Protein AF-P0CH43-F1 (afdb_monomer_lite)

Sequence (79 aa):
DCAKEGEVCSWGKKCCDLDNFYCPMEFIPHCKKYKPYVPVTTNCAKEGEVCGWGSKCCHGLDCPLAFIPYCEKYRGRND

pLDDT: mean 84.89, std 11.04, range [45.41, 93.5]

Radius of gyration: 18.97 Å; chains: 1; bounding box: 44×26×48 Å

Organism: Cyriopagopus schmidti (NCBI:txid29017)

Secondary structure (DSSP, 8-state):
--BPTTSB-SSS--BS-TTTEE--SSSS-B-EEPPP---GGGSPBPTTSB-SSS-PBPTTEE--SSSS-B-EE-S----

Structure (mmCIF, N/CA/C/O backbone):
data_AF-P0CH43-F1
#
_entry.id   AF-P0CH43-F1
#
loop_
_atom_site.group_PDB
_atom_site.id
_atom_site.type_symbol
_atom_site.label_atom_id
_atom_site.label_alt_id
_atom_site.label_comp_id
_atom_site.label_asym_id
_atom_site.label_entity_id
_atom_site.label_seq_id
_atom_site.pdbx_PDB_ins_code
_atom_site.Cartn_x
_atom_site.Cartn_y
_atom_site.Cartn_z
_atom_site.occupancy
_atom_site.B_iso_or_equiv
_atom_site.auth_seq_id
_atom_site.auth_comp_id
_atom_site.auth_asym_id
_atom_site.auth_atom_id
_atom_site.pdbx_PDB_model_num
ATOM 1 N N . ASP A 1 1 ? 10.748 12.060 -26.637 1.00 84.31 1 ASP A N 1
ATOM 2 C CA . ASP A 1 1 ? 11.514 11.103 -25.823 1.00 84.31 1 ASP A CA 1
ATOM 3 C C . ASP A 1 1 ? 10.831 10.959 -24.465 1.00 84.31 1 ASP A C 1
ATOM 5 O O . ASP A 1 1 ? 10.320 11.958 -23.966 1.00 84.31 1 ASP A O 1
ATOM 9 N N . CYS A 1 2 ? 10.722 9.750 -23.922 1.00 89.19 2 CYS A N 1
ATOM 10 C CA . CYS A 1 2 ? 10.042 9.475 -22.652 1.00 89.19 2 CYS A CA 1
ATOM 11 C C . CYS A 1 2 ? 10.868 8.488 -21.822 1.00 89.19 2 CYS A C 1
ATOM 13 O O . CYS A 1 2 ? 11.670 7.743 -22.376 1.00 89.19 2 CYS A O 1
ATOM 15 N N . ALA A 1 3 ? 10.682 8.510 -20.504 1.00 89.12 3 ALA A N 1
ATOM 16 C CA . ALA A 1 3 ? 11.356 7.616 -19.571 1.00 89.12 3 ALA A CA 1
ATOM 17 C C . ALA A 1 3 ? 10.593 6.283 -19.468 1.00 89.12 3 ALA A C 1
ATOM 19 O O . ALA A 1 3 ? 9.388 6.262 -19.192 1.00 89.12 3 ALA A O 1
ATOM 20 N N . LYS A 1 4 ? 11.284 5.169 -19.715 1.00 92.38 4 LYS A N 1
ATOM 21 C CA . LYS A 1 4 ? 10.776 3.804 -19.524 1.00 92.38 4 LYS A CA 1
ATOM 22 C C . LYS A 1 4 ? 10.757 3.431 -18.040 1.00 92.38 4 LYS A C 1
ATOM 24 O O . LYS A 1 4 ? 11.282 4.154 -17.196 1.00 92.38 4 LYS A O 1
ATOM 29 N N . GLU A 1 5 ? 10.160 2.285 -17.719 1.00 91.06 5 GLU A N 1
ATOM 30 C CA . GLU A 1 5 ? 10.207 1.707 -16.371 1.00 91.06 5 GLU A CA 1
ATOM 31 C C . GLU A 1 5 ? 11.649 1.651 -15.841 1.00 91.06 5 GLU A C 1
ATOM 33 O O . GLU A 1 5 ? 12.540 1.121 -16.501 1.00 91.06 5 GLU A O 1
ATOM 38 N N . GLY A 1 6 ? 11.876 2.228 -14.658 1.00 90.00 6 GLY A N 1
ATOM 39 C CA . GLY A 1 6 ? 13.197 2.302 -14.031 1.00 90.00 6 GLY A CA 1
ATOM 40 C C . GLY A 1 6 ? 14.104 3.441 -14.517 1.00 90.00 6 GLY A C 1
ATOM 41 O O . GLY A 1 6 ? 15.136 3.678 -13.893 1.00 90.00 6 GLY A O 1
ATOM 42 N N . GLU A 1 7 ? 13.742 4.198 -15.555 1.00 92.62 7 GLU A N 1
ATOM 43 C CA . GLU A 1 7 ? 14.492 5.396 -15.957 1.00 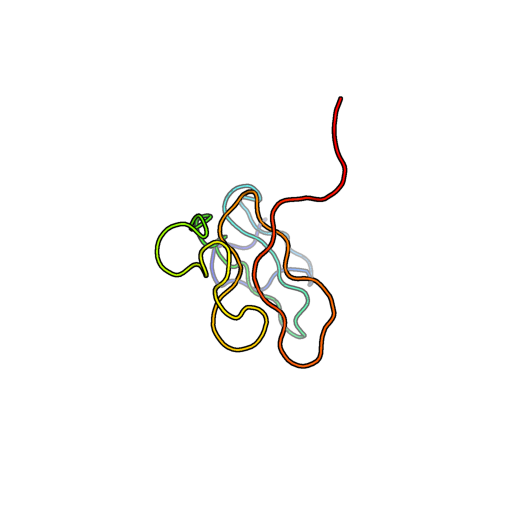92.62 7 GLU A CA 1
ATOM 44 C C . GLU A 1 7 ? 14.106 6.619 -15.119 1.00 92.62 7 GLU A C 1
ATOM 46 O O . GLU A 1 7 ? 12.983 6.721 -14.614 1.00 92.62 7 GLU A O 1
ATOM 51 N N . VAL A 1 8 ? 15.046 7.561 -14.979 1.00 91.25 8 VAL A N 1
ATOM 52 C CA . VAL A 1 8 ? 14.832 8.805 -14.230 1.00 91.25 8 VAL A CA 1
ATOM 53 C C . VAL A 1 8 ? 13.803 9.679 -14.946 1.00 91.25 8 VAL A C 1
ATOM 55 O O . VAL A 1 8 ? 13.914 9.962 -16.140 1.00 91.25 8 VAL A O 1
ATOM 58 N N . CYS A 1 9 ? 12.810 10.130 -14.193 1.00 92.12 9 CYS A N 1
ATOM 59 C CA . CYS A 1 9 ? 11.765 11.043 -14.629 1.00 92.12 9 CYS A CA 1
ATOM 60 C C . CYS A 1 9 ? 11.921 12.417 -13.949 1.00 92.12 9 CYS A C 1
ATOM 62 O O . CYS A 1 9 ? 12.851 12.639 -13.179 1.00 92.12 9 CYS A O 1
ATOM 64 N N . SER A 1 10 ? 11.043 13.380 -14.255 1.00 85.88 10 SER A N 1
ATOM 65 C CA . SER A 1 10 ? 11.030 14.763 -13.721 1.00 85.88 10 SER A CA 1
ATOM 66 C C . SER A 1 10 ? 12.175 15.671 -14.210 1.00 85.88 10 SER A C 1
ATOM 68 O O . SER A 1 10 ? 11.939 16.817 -14.584 1.00 85.88 10 SER A O 1
ATOM 70 N N . TRP A 1 11 ? 13.395 15.152 -14.355 1.00 81.94 11 TRP A N 1
ATOM 71 C CA . TRP A 1 11 ? 14.600 15.903 -14.738 1.00 81.94 11 TRP A CA 1
ATOM 72 C C . TRP A 1 11 ? 14.746 16.065 -16.267 1.00 81.94 11 TRP A C 1
ATOM 74 O O . TRP A 1 11 ? 15.842 15.986 -16.814 1.00 81.94 11 TRP A O 1
ATOM 84 N N . GLY A 1 12 ? 13.629 16.242 -16.981 1.00 82.44 12 GLY A N 1
ATOM 85 C CA . GLY A 1 12 ? 13.604 16.455 -18.438 1.00 82.44 12 GLY A CA 1
ATOM 86 C C . GLY A 1 12 ? 12.829 15.411 -19.246 1.00 82.44 12 GLY A C 1
ATOM 87 O O . GLY A 1 12 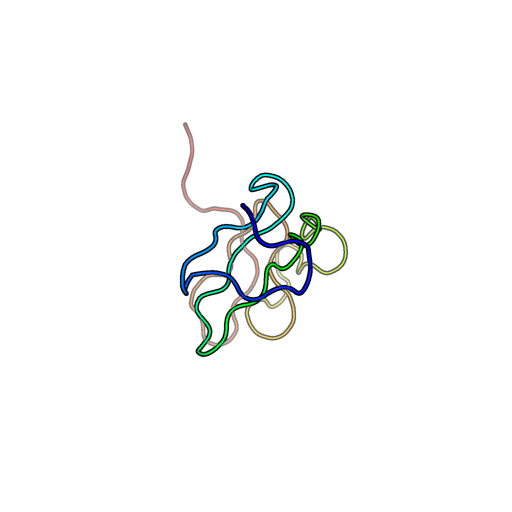? 12.555 15.638 -20.423 1.00 82.44 12 GLY A O 1
ATOM 88 N N . LYS A 1 13 ? 12.413 14.294 -18.634 1.00 86.94 13 LYS A N 1
ATOM 89 C CA . LYS A 1 13 ? 11.525 13.305 -19.266 1.00 86.94 13 LYS A CA 1
ATOM 90 C C . LYS A 1 13 ? 10.360 12.945 -18.351 1.00 86.94 13 LYS A C 1
ATOM 92 O O . LYS A 1 13 ? 10.512 12.813 -17.137 1.00 86.94 13 LYS A O 1
ATOM 97 N N . LYS A 1 14 ? 9.186 12.762 -18.955 1.00 90.81 14 LYS A N 1
ATOM 98 C CA . LYS A 1 14 ? 8.026 12.129 -18.314 1.00 90.81 14 LYS A CA 1
ATOM 99 C C . LYS A 1 14 ? 8.028 10.632 -18.607 1.00 90.81 14 LYS A C 1
ATOM 101 O O . LYS A 1 14 ? 8.594 10.214 -19.619 1.00 90.81 14 LYS A O 1
ATOM 106 N N . CYS A 1 15 ? 7.374 9.850 -17.756 1.00 92.06 15 CYS A N 1
ATOM 107 C CA . CYS A 1 15 ? 7.170 8.431 -18.021 1.00 92.06 15 CYS A CA 1
ATOM 108 C C . CYS A 1 15 ? 6.395 8.227 -19.327 1.00 92.06 15 CYS A C 1
ATOM 110 O O . CYS A 1 15 ? 5.539 9.044 -19.673 1.00 92.06 15 CYS A O 1
ATOM 112 N N . CYS A 1 16 ? 6.734 7.174 -20.070 1.00 92.12 16 CYS A N 1
ATOM 113 C CA . CYS A 1 16 ? 6.122 6.903 -21.372 1.00 92.12 16 CYS A CA 1
ATOM 114 C C . CYS A 1 16 ? 4.614 6.654 -21.282 1.00 92.12 16 CYS A C 1
ATOM 116 O O . CYS A 1 16 ? 3.865 7.179 -22.100 1.00 92.12 16 CYS A O 1
ATOM 118 N N . ASP A 1 17 ? 4.189 5.882 -20.286 1.00 89.88 17 ASP A N 1
ATOM 119 C CA . ASP A 1 17 ? 2.808 5.452 -20.107 1.00 89.88 17 ASP A CA 1
ATOM 120 C C . ASP A 1 17 ? 2.326 5.869 -18.715 1.00 89.88 17 ASP A C 1
ATOM 122 O O . ASP A 1 17 ? 2.723 5.288 -17.707 1.00 89.88 17 ASP A O 1
ATOM 126 N N . LEU A 1 18 ? 1.516 6.924 -18.675 1.00 87.94 18 LEU A N 1
ATOM 127 C CA . LEU A 1 18 ? 1.003 7.504 -17.435 1.00 87.94 18 LEU A CA 1
ATOM 128 C C . LEU A 1 18 ? -0.156 6.696 -16.835 1.00 87.94 18 LEU A C 1
ATOM 130 O O . LEU A 1 18 ? -0.516 6.956 -15.692 1.00 87.94 18 LEU A O 1
ATOM 134 N N . ASP A 1 19 ? -0.714 5.723 -17.562 1.00 86.81 19 ASP A N 1
ATOM 135 C CA . ASP A 1 19 ? -1.716 4.801 -17.020 1.00 86.81 19 ASP A CA 1
ATOM 136 C C . ASP A 1 19 ? -1.056 3.715 -16.163 1.00 86.81 19 ASP A C 1
ATOM 138 O O . ASP A 1 19 ? -1.595 3.302 -15.136 1.00 86.81 19 ASP A O 1
ATOM 142 N N . ASN A 1 2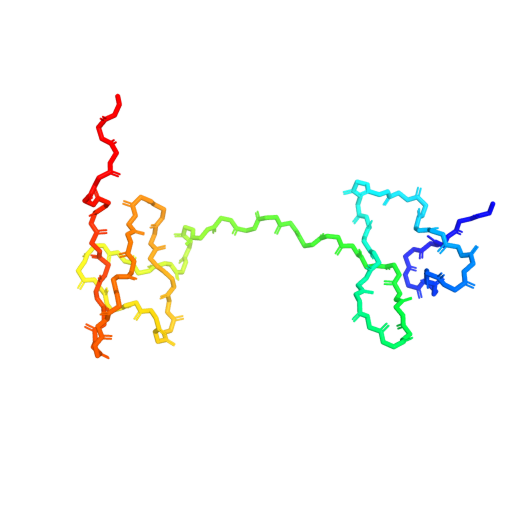0 ? 0.140 3.264 -16.556 1.00 88.75 20 ASN A N 1
ATOM 143 C CA . ASN A 1 20 ? 0.867 2.215 -15.841 1.00 88.75 20 ASN A CA 1
ATOM 144 C C . ASN A 1 20 ? 1.973 2.741 -14.932 1.00 88.75 20 ASN A C 1
ATOM 146 O O . ASN A 1 20 ? 2.282 2.075 -13.945 1.00 88.75 20 ASN A O 1
ATOM 150 N N . P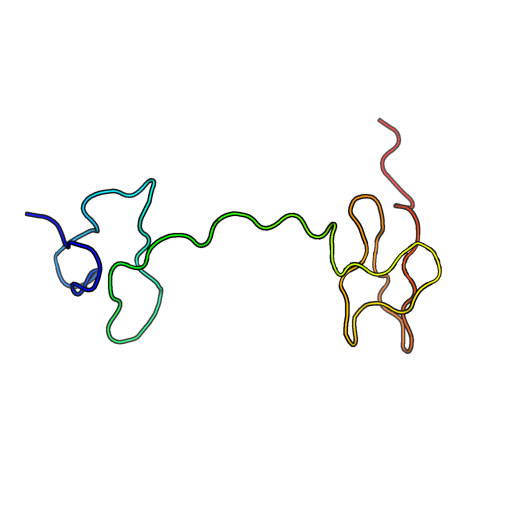HE A 1 21 ? 2.565 3.900 -15.225 1.00 90.38 21 PHE A N 1
ATOM 151 C CA . PHE A 1 21 ? 3.738 4.404 -14.519 1.00 90.38 21 PHE A CA 1
ATOM 152 C C . PHE A 1 21 ? 3.527 5.794 -13.939 1.00 90.38 21 PHE A C 1
ATOM 154 O O . PHE A 1 21 ? 3.010 6.698 -14.590 1.00 90.38 21 PHE A O 1
ATOM 161 N N . TYR A 1 22 ? 4.052 5.990 -12.734 1.00 91.12 22 TYR A N 1
ATOM 162 C CA . TYR A 1 22 ? 4.126 7.289 -12.086 1.00 91.12 22 TYR A CA 1
ATOM 163 C C . TYR A 1 22 ? 5.567 7.688 -11.797 1.00 91.12 22 TYR A C 1
ATOM 165 O 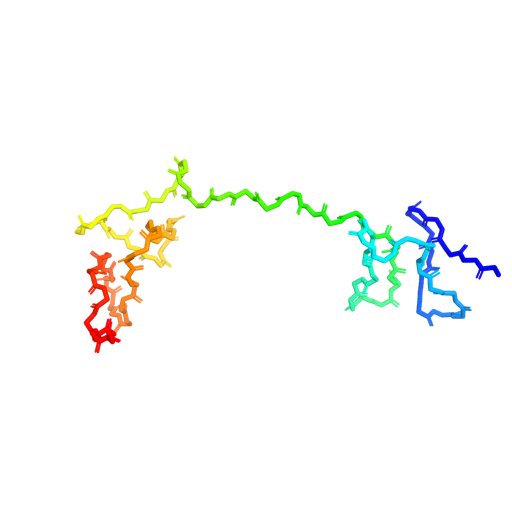O . TYR A 1 22 ? 6.463 6.850 -11.666 1.00 91.12 22 TYR A O 1
ATOM 173 N N . CYS A 1 23 ? 5.771 8.998 -11.677 1.00 92.00 23 CYS A N 1
ATOM 174 C CA . CYS A 1 23 ? 7.023 9.583 -11.230 1.00 92.00 23 CYS A CA 1
ATOM 175 C C . CYS A 1 23 ? 6.878 9.974 -9.749 1.00 92.00 23 CYS A C 1
ATOM 177 O O . CYS A 1 23 ? 6.172 10.943 -9.460 1.00 92.00 23 CYS A O 1
ATOM 179 N N . PRO A 1 24 ? 7.449 9.214 -8.796 1.00 91.81 24 PRO A N 1
ATOM 180 C CA . PRO A 1 24 ? 7.354 9.534 -7.372 1.00 91.81 24 PRO A CA 1
ATOM 181 C C . PRO A 1 24 ? 8.026 10.882 -7.069 1.00 91.81 24 PRO A C 1
ATOM 183 O O . PRO A 1 24 ? 8.925 11.306 -7.785 1.00 91.81 24 PRO A O 1
ATOM 186 N N . MET A 1 25 ? 7.639 11.551 -5.984 1.00 87.69 25 MET A N 1
ATOM 187 C CA . MET A 1 25 ? 8.322 12.768 -5.517 1.00 87.69 25 MET A CA 1
ATOM 188 C C . MET A 1 25 ? 9.539 12.412 -4.648 1.00 87.69 25 MET A C 1
ATOM 190 O O . MET A 1 25 ? 9.557 12.658 -3.447 1.00 87.69 25 MET A O 1
ATOM 194 N N . GLU A 1 26 ? 10.541 11.784 -5.257 1.00 89.44 26 GLU A N 1
ATOM 195 C CA . GLU A 1 26 ? 11.828 11.448 -4.629 1.00 89.44 26 GLU A CA 1
ATOM 196 C C . GLU A 1 26 ? 12.953 12.324 -5.210 1.00 89.44 26 GLU A C 1
ATOM 198 O O . GLU A 1 26 ? 12.772 12.955 -6.250 1.00 89.44 26 GLU A O 1
ATOM 203 N N . PHE A 1 27 ? 14.122 12.367 -4.554 1.00 90.19 27 PHE A N 1
ATOM 204 C CA . PHE A 1 27 ? 15.261 13.180 -5.013 1.00 90.19 27 PHE A CA 1
ATOM 205 C C . PHE A 1 27 ? 15.693 12.810 -6.442 1.00 90.19 27 PHE A C 1
ATOM 207 O O . PHE A 1 27 ? 15.863 13.685 -7.287 1.00 90.19 27 PHE A O 1
ATOM 214 N N . ILE A 1 28 ? 15.794 11.507 -6.725 1.00 90.50 28 ILE A N 1
ATOM 215 C CA . ILE A 1 28 ? 16.000 10.956 -8.069 1.00 90.50 28 ILE A CA 1
ATOM 216 C C . ILE A 1 28 ? 14.806 10.047 -8.355 1.00 90.50 28 ILE A C 1
ATOM 218 O O . ILE A 1 28 ? 14.790 8.892 -7.918 1.00 90.50 28 ILE A O 1
ATOM 222 N N . PRO A 1 29 ? 13.758 10.564 -9.009 1.00 91.75 29 PRO A N 1
ATOM 223 C CA . PRO A 1 29 ? 12.553 9.790 -9.200 1.00 91.75 29 PRO A CA 1
ATOM 224 C C . PRO A 1 29 ? 12.699 8.917 -10.442 1.00 91.75 29 PRO A C 1
ATOM 226 O O . PRO A 1 29 ? 13.129 9.380 -11.495 1.00 91.75 29 PRO A O 1
ATOM 229 N N . HIS A 1 30 ? 12.328 7.649 -10.320 1.00 93.50 30 HIS A N 1
ATOM 230 C CA . HIS A 1 30 ? 12.302 6.699 -11.429 1.00 93.50 30 HIS A CA 1
ATOM 231 C C . HIS A 1 30 ? 10.857 6.387 -11.800 1.00 93.50 30 HIS A C 1
ATOM 233 O O . HIS A 1 30 ? 10.003 6.324 -10.915 1.00 93.50 30 HIS A O 1
ATOM 239 N N . CYS A 1 31 ? 10.575 6.140 -13.077 1.00 93.19 31 CYS A N 1
ATOM 240 C CA . CYS A 1 31 ? 9.256 5.669 -13.486 1.00 93.19 31 CYS A CA 1
ATOM 241 C C . CYS A 1 31 ? 8.950 4.323 -12.826 1.00 93.19 31 CYS A C 1
ATOM 243 O O . CYS A 1 31 ? 9.592 3.314 -13.126 1.00 93.19 31 CYS A O 1
ATOM 245 N N . LYS A 1 32 ? 7.973 4.319 -11.917 1.00 92.19 32 LYS A N 1
ATOM 246 C CA . LYS A 1 32 ? 7.542 3.144 -11.153 1.00 92.19 32 LYS A CA 1
ATOM 247 C C . LYS A 1 32 ? 6.155 2.729 -11.602 1.00 92.19 32 LYS A C 1
ATOM 249 O O . LYS A 1 32 ? 5.290 3.580 -11.792 1.00 92.19 32 LYS A O 1
ATOM 254 N N . LYS A 1 33 ? 5.938 1.423 -11.752 1.00 92.56 33 LYS A N 1
ATOM 255 C CA . LYS A 1 33 ? 4.618 0.888 -12.077 1.00 92.56 33 LYS A CA 1
ATOM 256 C C . LYS A 1 33 ? 3.652 1.131 -10.915 1.00 92.56 33 LYS A C 1
ATOM 258 O O . LYS A 1 33 ? 4.019 0.914 -9.756 1.00 92.56 33 LYS A O 1
ATOM 263 N N . TYR A 1 34 ? 2.420 1.543 -11.200 1.00 87.38 34 TYR A N 1
ATOM 264 C CA . TYR A 1 34 ? 1.361 1.556 -10.197 1.00 87.38 34 TYR A CA 1
ATOM 265 C C . TYR A 1 34 ? 1.189 0.148 -9.626 1.00 87.38 34 TYR A C 1
ATOM 267 O O . TYR A 1 34 ? 1.110 -0.844 -10.356 1.00 87.38 34 TYR A O 1
ATOM 275 N N . LYS A 1 35 ? 1.131 0.047 -8.297 1.00 80.94 35 LYS A N 1
ATOM 276 C CA . LYS A 1 35 ? 0.732 -1.211 -7.668 1.00 80.94 35 LYS A CA 1
ATOM 277 C C . LYS A 1 35 ? -0.742 -1.447 -8.002 1.00 80.94 35 LYS A C 1
ATOM 279 O O . LYS A 1 35 ? -1.518 -0.494 -7.897 1.00 80.94 35 LYS A O 1
ATOM 284 N N . PRO A 1 36 ? -1.136 -2.674 -8.386 1.00 77.88 36 PRO A N 1
ATOM 285 C CA . PRO A 1 36 ? -2.545 -2.982 -8.568 1.00 77.88 36 PRO A CA 1
ATOM 286 C C . PRO A 1 36 ? -3.291 -2.610 -7.287 1.00 77.88 36 PRO A C 1
ATOM 288 O O . PRO A 1 36 ? -2.790 -2.850 -6.184 1.00 77.88 36 PRO A O 1
ATOM 291 N N . TYR A 1 37 ? -4.462 -1.991 -7.430 1.00 69.31 37 TYR A N 1
ATOM 292 C CA . TYR A 1 37 ? -5.325 -1.723 -6.290 1.00 69.31 37 TYR A CA 1
ATOM 293 C C . TYR A 1 37 ? -5.696 -3.066 -5.656 1.00 69.31 37 TYR A C 1
ATOM 295 O O . TYR A 1 37 ? -6.462 -3.840 -6.226 1.00 69.31 37 TYR A O 1
ATOM 303 N N . VAL A 1 38 ? -5.106 -3.369 -4.500 1.00 65.50 38 VAL A N 1
ATOM 304 C CA . VAL A 1 38 ? -5.486 -4.535 -3.708 1.00 65.50 38 VAL A CA 1
ATOM 305 C C . VAL A 1 38 ? -6.627 -4.076 -2.809 1.00 65.50 38 VAL A C 1
ATOM 307 O O . VAL A 1 38 ? -6.384 -3.254 -1.917 1.00 65.50 38 VAL A O 1
ATOM 310 N N . PRO A 1 39 ? -7.869 -4.539 -3.039 1.00 65.00 39 PRO A N 1
ATOM 311 C CA . PRO A 1 39 ? -8.968 -4.191 -2.162 1.00 65.00 39 PRO A CA 1
ATOM 312 C C . PRO A 1 39 ? -8.634 -4.651 -0.744 1.00 65.00 39 PRO A C 1
ATOM 314 O O . PRO A 1 39 ? -8.039 -5.706 -0.521 1.00 65.00 39 PRO A O 1
ATOM 317 N N . VAL A 1 40 ? -9.046 -3.846 0.228 1.00 63.88 40 VAL A N 1
ATOM 318 C CA . VAL A 1 40 ? -8.785 -4.036 1.663 1.00 63.88 40 VAL A CA 1
ATOM 319 C C . VAL A 1 40 ? -9.421 -5.336 2.207 1.00 63.88 40 VAL A C 1
ATOM 321 O O . VAL A 1 40 ? -9.271 -5.662 3.371 1.00 63.88 40 VAL A O 1
ATOM 324 N N . THR A 1 41 ? -10.085 -6.136 1.375 1.00 63.28 41 THR A N 1
ATOM 325 C CA . THR A 1 41 ? -10.941 -7.265 1.756 1.00 63.28 41 THR A CA 1
ATOM 326 C C . THR A 1 41 ? -10.240 -8.417 2.474 1.00 63.28 41 THR A C 1
ATOM 328 O O . THR A 1 41 ? -10.898 -9.103 3.247 1.00 63.28 41 THR A O 1
ATOM 331 N N . THR A 1 42 ? -8.947 -8.672 2.244 1.00 70.50 42 THR A N 1
ATOM 332 C CA . THR A 1 42 ? -8.321 -9.914 2.749 1.00 70.50 42 THR A CA 1
ATOM 333 C C . THR A 1 42 ? -7.718 -9.783 4.153 1.00 70.50 42 THR A C 1
ATOM 335 O O . THR A 1 42 ? -7.675 -10.768 4.876 1.00 70.50 42 THR A O 1
ATOM 338 N N . ASN A 1 43 ? -7.287 -8.585 4.564 1.00 79.06 43 ASN A N 1
ATOM 339 C CA . ASN A 1 43 ? -6.630 -8.339 5.862 1.00 79.06 43 ASN A CA 1
ATOM 340 C C . ASN A 1 43 ? -7.244 -7.136 6.595 1.00 79.06 43 ASN A C 1
ATOM 342 O O . ASN A 1 43 ? -6.531 -6.324 7.187 1.00 79.06 43 ASN A O 1
ATOM 346 N N . CYS A 1 44 ? -8.562 -6.971 6.500 1.00 86.50 44 CYS A N 1
ATOM 347 C CA . CYS A 1 44 ? -9.251 -5.878 7.171 1.00 86.50 44 CYS A CA 1
ATOM 348 C C . CYS A 1 44 ? -9.822 -6.263 8.528 1.00 86.50 44 CYS A C 1
ATOM 350 O O . CYS A 1 44 ? -10.207 -7.408 8.748 1.00 86.50 44 CYS A O 1
ATOM 352 N N . ALA A 1 45 ? -9.901 -5.265 9.405 1.00 88.69 45 ALA A N 1
ATOM 353 C CA . ALA A 1 45 ? -10.614 -5.345 10.666 1.00 88.69 45 ALA A CA 1
ATOM 354 C C . ALA A 1 45 ? -12.132 -5.254 10.412 1.00 88.69 45 ALA A C 1
ATOM 356 O O . ALA A 1 45 ? -12.616 -4.325 9.754 1.00 88.69 45 ALA A O 1
ATOM 357 N N . LYS A 1 46 ? -12.879 -6.249 10.890 1.00 90.25 46 LYS A N 1
ATOM 358 C CA . LYS A 1 46 ? -14.347 -6.316 10.832 1.00 90.25 46 LYS A CA 1
ATOM 359 C C . LYS A 1 46 ? -14.977 -5.360 11.845 1.00 90.25 46 LYS A C 1
ATOM 361 O O . LYS A 1 46 ? -14.299 -4.837 12.721 1.00 90.25 46 LYS A O 1
ATOM 366 N N . GLU A 1 47 ? -16.287 -5.144 11.742 1.00 91.38 47 GLU A N 1
ATOM 367 C CA . GLU A 1 47 ? -17.045 -4.337 12.710 1.00 91.38 47 GLU A CA 1
ATOM 368 C C . GLU A 1 47 ? -16.817 -4.859 14.138 1.00 91.38 47 GLU A C 1
ATOM 370 O O . GLU A 1 47 ? -16.976 -6.052 14.398 1.00 91.38 47 GLU A O 1
ATOM 375 N N 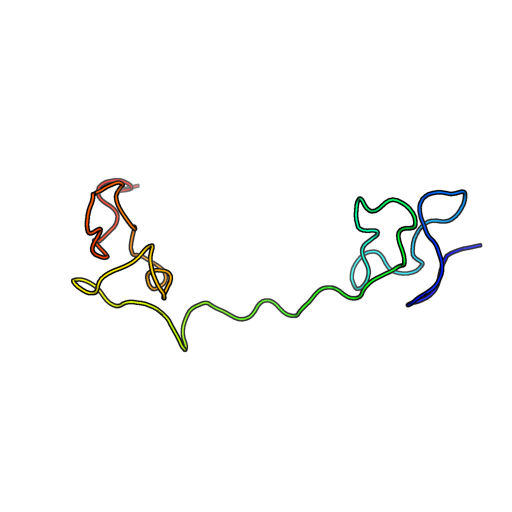. GLY A 1 48 ? -16.403 -3.972 15.044 1.00 91.38 48 GLY A N 1
ATOM 376 C CA . GLY A 1 48 ? -16.027 -4.306 16.419 1.00 91.38 48 GLY A CA 1
ATOM 377 C C . GLY A 1 48 ? -14.590 -4.810 16.622 1.00 91.38 48 GLY A C 1
ATOM 378 O O . GLY A 1 48 ? -14.204 -5.030 17.767 1.00 91.38 48 GLY A O 1
ATOM 379 N N . GLU A 1 49 ? -13.774 -4.973 15.575 1.00 92.81 49 GLU A N 1
ATOM 380 C CA . GLU A 1 49 ? -12.339 -5.273 15.712 1.00 92.81 49 GLU A CA 1
ATOM 381 C C . GLU A 1 49 ? -11.503 -3.990 15.825 1.00 92.81 49 GLU A C 1
ATOM 383 O O . GLU A 1 49 ? -11.880 -2.934 15.312 1.00 92.81 49 GLU A O 1
ATOM 388 N N . VAL A 1 50 ? -10.350 -4.079 16.498 1.00 91.12 50 VAL A N 1
ATOM 389 C CA . VAL A 1 50 ? -9.436 -2.941 16.675 1.00 91.12 50 VAL A CA 1
ATOM 390 C C . VAL A 1 50 ? -8.830 -2.535 15.334 1.00 91.12 50 VAL A C 1
ATOM 392 O O . VAL A 1 50 ? -8.261 -3.350 14.607 1.00 91.12 50 VAL A O 1
ATOM 395 N N . CYS A 1 51 ? -8.897 -1.245 15.039 1.00 91.88 51 CYS A N 1
ATOM 396 C CA . CYS A 1 51 ? -8.340 -0.626 13.846 1.00 91.88 51 CYS A CA 1
ATOM 397 C C . CYS A 1 51 ? -7.217 0.350 14.209 1.00 91.88 51 CYS A C 1
ATOM 399 O O . CYS A 1 51 ? -6.937 0.568 15.377 1.00 91.88 51 CYS A O 1
ATOM 401 N N . GLY A 1 52 ? -6.493 0.899 13.231 1.00 86.69 52 GLY A N 1
ATOM 402 C CA . GLY A 1 52 ? -5.470 1.935 13.472 1.00 86.69 52 GLY A CA 1
ATOM 403 C C . GLY A 1 52 ? -4.129 1.443 14.041 1.00 86.69 52 GLY A C 1
ATOM 404 O O . GLY A 1 52 ? -3.151 2.180 13.979 1.00 86.69 52 GLY A O 1
ATOM 405 N N . TRP A 1 53 ? -4.058 0.198 14.521 1.00 84.00 53 TRP A N 1
ATOM 406 C CA . TRP A 1 53 ? -2.823 -0.417 15.026 1.00 84.00 53 TRP A CA 1
ATOM 407 C C . TRP A 1 53 ? -2.183 -1.376 14.010 1.00 84.00 53 TRP A C 1
ATOM 409 O O . TRP A 1 53 ? -1.020 -1.209 13.659 1.00 84.00 53 TRP A O 1
ATOM 419 N N . GLY A 1 54 ? -2.935 -2.370 13.519 1.00 80.94 54 GLY A N 1
ATOM 420 C CA . GLY A 1 54 ? -2.417 -3.406 12.606 1.00 80.94 54 GLY A CA 1
ATOM 421 C C . GLY A 1 54 ? -3.194 -3.554 11.298 1.00 80.94 54 GLY A C 1
ATOM 422 O O . GLY A 1 54 ? -2.595 -3.774 10.246 1.00 80.94 54 GLY A O 1
ATOM 423 N N . SER A 1 55 ? -4.513 -3.365 11.348 1.00 84.19 55 SER A N 1
ATOM 424 C CA . SER A 1 55 ? -5.402 -3.534 10.199 1.00 84.19 55 SER A CA 1
ATOM 425 C C . SER A 1 55 ? -6.252 -2.288 9.981 1.00 84.19 55 SER A C 1
ATOM 427 O O . SER A 1 55 ? -6.659 -1.602 10.923 1.00 84.19 55 SER A O 1
ATOM 429 N N . LYS A 1 56 ? -6.529 -1.988 8.711 1.00 87.94 56 LYS A N 1
ATOM 430 C CA . LYS A 1 56 ? -7.556 -1.008 8.339 1.00 87.94 56 LYS A CA 1
ATOM 431 C C . LYS A 1 56 ? -8.923 -1.671 8.430 1.00 87.94 56 LYS A C 1
ATOM 433 O O . LYS A 1 56 ? -9.028 -2.868 8.174 1.00 87.94 56 LYS A O 1
ATOM 438 N N . CYS A 1 57 ? -9.957 -0.903 8.748 1.00 89.06 57 CYS A N 1
ATOM 439 C CA . CYS A 1 57 ? -11.317 -1.420 8.713 1.00 89.06 57 CYS A CA 1
ATOM 440 C C . CYS A 1 57 ? -11.711 -1.885 7.311 1.00 89.06 57 CYS A C 1
ATOM 442 O O . CYS A 1 57 ? -11.203 -1.377 6.306 1.00 89.06 57 CYS A O 1
ATOM 444 N N . CYS A 1 58 ? -12.606 -2.869 7.245 1.00 88.75 58 CYS A N 1
ATOM 445 C CA . CYS A 1 58 ? -13.173 -3.308 5.978 1.00 88.75 58 CYS A CA 1
ATOM 446 C C . CYS A 1 58 ? -13.947 -2.162 5.309 1.00 88.75 58 CYS A C 1
ATOM 448 O O . CYS A 1 58 ? -14.356 -1.197 5.954 1.00 88.75 58 CYS A O 1
ATOM 450 N N . HIS A 1 59 ? -14.152 -2.260 3.995 1.00 85.88 59 HIS A N 1
ATOM 451 C CA . HIS A 1 59 ? -14.917 -1.255 3.259 1.00 85.88 59 HIS A CA 1
ATOM 452 C C . HIS A 1 59 ? -16.334 -1.117 3.847 1.00 85.88 59 HIS A C 1
ATOM 454 O O . HIS A 1 59 ? -16.977 -2.127 4.126 1.00 85.88 59 HIS A O 1
ATOM 460 N N . GLY A 1 60 ? -16.813 0.115 4.040 1.00 85.88 60 GLY A N 1
ATOM 461 C CA . GLY A 1 60 ? -18.093 0.376 4.716 1.00 85.88 60 GLY A CA 1
ATOM 462 C C . GLY A 1 60 ? -17.988 0.616 6.230 1.00 85.88 60 GLY A C 1
ATOM 463 O O . GLY A 1 60 ? -19.015 0.847 6.871 1.00 85.88 60 GLY A O 1
ATOM 464 N N . LEU A 1 61 ? -16.777 0.581 6.794 1.00 89.12 61 LEU A N 1
ATOM 465 C CA . LEU A 1 61 ? -16.516 0.829 8.208 1.00 89.12 61 LEU A CA 1
ATOM 466 C C . LEU A 1 61 ? -15.491 1.956 8.388 1.00 89.12 61 LEU A C 1
ATOM 468 O O . LEU A 1 61 ? -14.473 2.007 7.695 1.00 89.12 61 LEU A O 1
ATOM 472 N N . ASP A 1 62 ? -15.745 2.810 9.367 1.00 89.38 62 ASP A N 1
ATOM 473 C CA . ASP A 1 62 ? -14.834 3.840 9.840 1.00 89.38 62 ASP A CA 1
ATOM 474 C C . ASP A 1 62 ? -13.973 3.341 10.996 1.00 89.38 62 ASP A C 1
ATOM 476 O O . ASP A 1 62 ? -14.387 2.503 11.797 1.00 89.38 62 ASP A O 1
ATOM 480 N N . CYS A 1 63 ? -12.776 3.916 11.100 1.00 91.06 63 CYS A N 1
ATOM 481 C CA . CYS A 1 63 ? -11.921 3.803 12.273 1.00 91.06 63 CYS A CA 1
ATOM 482 C C . CYS A 1 63 ? -11.943 5.148 13.020 1.00 91.06 63 CYS A C 1
ATOM 484 O O . CYS A 1 63 ? -11.203 6.057 12.630 1.00 91.06 63 CYS A O 1
ATOM 486 N N . PRO A 1 64 ? -12.814 5.325 14.031 1.00 90.00 64 PRO A N 1
ATOM 487 C CA . PRO A 1 64 ? -12.938 6.583 14.754 1.00 90.00 64 PRO A CA 1
ATOM 488 C C . PRO A 1 64 ? -11.632 6.920 15.481 1.00 90.00 64 PRO A C 1
ATOM 490 O O . PRO A 1 64 ? -10.848 6.041 15.826 1.00 90.00 64 PRO A O 1
ATOM 493 N N . LEU A 1 65 ? -11.387 8.203 15.748 1.00 87.94 65 LEU A N 1
ATOM 494 C CA . LEU A 1 65 ? -10.203 8.619 16.498 1.00 87.94 65 LEU A CA 1
ATOM 495 C C . LEU A 1 65 ? -10.409 8.352 18.000 1.00 87.94 65 LEU A C 1
ATOM 497 O O . LEU A 1 65 ? -11.015 9.156 18.703 1.00 87.94 65 LEU A O 1
ATOM 501 N N . ALA A 1 66 ? -9.901 7.221 18.489 1.00 88.25 66 ALA A N 1
ATOM 502 C CA . ALA A 1 66 ? -9.936 6.824 19.898 1.00 88.25 66 ALA A CA 1
ATOM 503 C C . ALA A 1 66 ? -8.594 6.213 20.339 1.00 88.25 66 ALA A C 1
ATOM 505 O O . ALA A 1 66 ? -7.769 5.854 19.502 1.00 88.25 66 ALA A O 1
ATOM 506 N N . PHE A 1 67 ? -8.377 6.073 21.655 1.00 90.44 67 PHE A N 1
ATOM 507 C CA . PHE A 1 67 ? -7.158 5.450 22.198 1.00 90.44 67 PHE A CA 1
ATOM 508 C C . PHE A 1 67 ? -7.005 3.993 21.729 1.00 90.44 67 PHE A C 1
ATOM 510 O O . PHE A 1 67 ? -5.938 3.581 21.282 1.00 90.44 67 PHE A O 1
ATOM 517 N N . ILE A 1 68 ? -8.107 3.239 21.771 1.00 91.56 68 ILE A N 1
ATOM 518 C CA . ILE A 1 68 ? -8.248 1.932 21.125 1.00 91.56 68 ILE A CA 1
ATOM 519 C C . ILE A 1 68 ? -9.450 2.057 20.192 1.00 91.56 68 ILE A C 1
ATOM 521 O O . ILE A 1 68 ? -10.587 1.984 20.664 1.00 91.56 68 ILE A O 1
ATOM 525 N N . PRO A 1 69 ? -9.228 2.344 18.902 1.00 92.00 69 PRO A N 1
ATOM 526 C CA . PRO A 1 69 ? -10.324 2.548 17.981 1.00 92.00 69 PRO A CA 1
ATOM 527 C C . PRO A 1 69 ? -10.803 1.205 17.437 1.00 92.00 69 PRO A C 1
ATOM 529 O O . PRO A 1 69 ? -10.003 0.322 17.130 1.00 92.00 69 PRO A O 1
ATOM 532 N N . TYR A 1 70 ? -12.119 1.058 17.336 1.00 93.31 70 TYR A N 1
ATOM 533 C CA . TYR A 1 70 ? -12.780 -0.130 16.805 1.00 93.31 70 TYR A CA 1
ATOM 534 C C . TYR A 1 70 ? -13.483 0.223 15.507 1.00 93.31 70 TYR A C 1
ATOM 536 O O . TYR A 1 70 ? -13.977 1.338 15.363 1.00 93.31 70 TYR A O 1
ATOM 544 N N . CYS A 1 71 ? -13.552 -0.714 14.571 1.00 93.00 71 CYS A N 1
ATOM 545 C CA . CYS A 1 71 ? -14.289 -0.478 13.341 1.00 93.00 71 CYS A CA 1
ATOM 546 C C . CYS A 1 71 ? -15.786 -0.340 13.609 1.00 93.00 71 CYS A C 1
ATOM 548 O O . CYS A 1 71 ? -16.413 -1.257 14.141 1.00 93.00 71 CYS A O 1
ATOM 550 N N . GLU A 1 72 ? -16.366 0.768 13.167 1.00 91.88 72 GLU A N 1
ATOM 551 C CA . GLU A 1 72 ? -17.789 1.069 13.304 1.00 91.88 72 GLU A CA 1
ATOM 552 C C . GLU A 1 72 ? -18.396 1.378 11.935 1.00 91.88 72 GLU A C 1
ATOM 554 O O . GLU A 1 72 ? -17.710 1.841 11.029 1.00 91.88 72 GLU A O 1
ATOM 559 N N . LYS A 1 73 ? -19.694 1.130 11.748 1.00 88.62 73 LYS A N 1
ATOM 560 C CA . LYS A 1 73 ? -20.384 1.564 10.525 1.00 88.62 73 LYS A CA 1
ATOM 561 C C . LYS A 1 73 ? -20.368 3.087 10.414 1.00 88.62 73 LYS A C 1
ATOM 563 O O . LYS A 1 73 ? -20.568 3.771 11.416 1.00 88.62 73 LYS A O 1
ATOM 568 N N . TYR A 1 74 ? -20.223 3.595 9.187 1.00 81.38 74 TYR A N 1
ATOM 569 C CA . TYR A 1 74 ? -20.340 5.022 8.874 1.00 81.38 74 TYR A CA 1
ATOM 570 C C . TYR A 1 74 ? -21.583 5.631 9.539 1.00 81.38 74 TYR A C 1
ATOM 572 O O . TYR A 1 74 ? -22.718 5.403 9.112 1.00 81.38 74 TYR A O 1
ATOM 580 N N . ARG A 1 75 ? -21.381 6.452 10.573 1.00 67.56 75 ARG A N 1
ATOM 581 C CA . ARG A 1 75 ? -22.434 7.298 11.142 1.00 67.56 75 ARG A CA 1
ATOM 582 C C . ARG A 1 75 ? -22.542 8.569 10.304 1.00 67.56 75 ARG A C 1
ATOM 584 O O . ARG A 1 75 ? -22.137 9.637 10.741 1.00 67.56 75 ARG A O 1
ATOM 591 N N . GLY A 1 76 ? -23.074 8.454 9.088 1.00 58.09 76 GLY A N 1
ATOM 592 C CA . GLY A 1 76 ? -23.449 9.634 8.303 1.00 58.09 76 GLY A CA 1
ATOM 593 C C . GLY A 1 76 ? -23.082 9.591 6.827 1.00 58.09 76 GLY A C 1
ATOM 594 O O . GLY A 1 76 ? -22.154 10.269 6.400 1.00 58.09 76 GLY A O 1
ATOM 595 N N . ARG A 1 77 ? -23.892 8.872 6.045 1.00 47.72 77 ARG A N 1
ATOM 596 C CA . ARG A 1 77 ? -24.341 9.312 4.714 1.00 47.72 77 ARG A CA 1
ATOM 597 C C . ARG A 1 77 ? -25.602 8.527 4.336 1.00 47.72 77 ARG A C 1
ATOM 599 O O . ARG A 1 77 ? -25.529 7.505 3.669 1.00 47.72 77 ARG A O 1
ATOM 606 N N . ASN A 1 78 ? -26.744 8.955 4.873 1.00 45.41 78 ASN A N 1
ATOM 607 C CA . ASN A 1 78 ? -28.035 8.656 4.255 1.00 45.41 78 ASN A CA 1
ATOM 608 C C . ASN A 1 78 ? -28.231 9.734 3.180 1.00 45.41 78 ASN A C 1
ATOM 610 O O . ASN A 1 78 ? -28.609 10.850 3.531 1.00 45.41 78 ASN A O 1
ATOM 614 N N . ASP A 1 79 ? -27.899 9.415 1.932 1.00 45.41 79 ASP A N 1
ATOM 615 C CA . ASP A 1 79 ? -28.488 10.039 0.739 1.00 45.41 79 ASP A CA 1
ATOM 616 C C . ASP A 1 79 ? -29.370 8.979 0.067 1.00 45.41 79 ASP A C 1
ATOM 618 O O . ASP A 1 79 ? -28.892 7.823 -0.048 1.00 45.41 79 ASP A O 1
#

GO terms:
  GO:0005576 extracellular region (C, EXP)
  GO:0005515 protein binding (F, IPI)

Foldseek 3Di:
DAAEAFGFPPPPHHHPDPVFWDFDPDPGTGTHGDDPPDALPPFAAEAFGWDPPGHHHHPQWDQDPDPGTGTDGDPDDDD